Protein 1JF8 (pdb70)

InterPro domains:
  IPR014064 Arsenate reductase ArsC [MF_01624] (1-131)
  IPR014064 Arsenate reductase ArsC [NF010053] (1-129)
  IPR014064 Arsenate reductase ArsC [TIGR02691] (6-128)
  IPR023485 Phosphotyrosine protein phosphatase I [PF01451] (6-128)
  IPR023485 Phosphotyrosine protein phosphatase I [SM00226] (4-131)
  IPR036196 Phosphotyrosine protein phosphatase I superfamily [SSF52788] (3-128)

Foldseek 3Di:
DAAEEEEEEAAQEALQLLLQQLCCVQVVPRYDYYYEHCHHPWHHVLNQVLCVVVVTHSPPPTHHHDDPVSQQRHQEYEYADDVRVVSPDDGDPNHYYYYDYFDDCPPHDSVSSNVRSVVSNVVSNVVSVD

GO terms:
  GO:0005737 cytoplasm (C, EXP)
  GO:0030612 arsenate reductase (thioredoxin) activity (F, EXP)

B-factor: mean 18.12, std 12.01, range [6.28, 86.22]

Solvent-accessible surface area: 7139 Å² total; per-residue (Å²): 189,107,109,14,0,2,0,0,5,40,4,0,28,8,30,0,0,0,0,25,3,21,0,100,116,34,8,28,173,30,50,44,12,89,7,1,0,52,92,66,108,34,30,30,93,85,0,50,87,0,0,147,93,45,133,10,106,1,76,112,21,87,25,62,114,35,58,99,111,51,3,116,140,6,62,9,0,0,0,0,17,75,88,0,38,120,89,13,57,177,28,21,148,120,10,142,88,48,88,33,50,28,85,73,1,49,79,115,138,91,58,51,0,58,83,0,16,49,62,1,61,108,26,0,77,154,20,131,158,191

Radius of gyration: 13.52 Å; Cα contacts (8 Å, |Δi|>4): 253; chains: 1; bounding box: 30×34×39 Å

Organism: Staphylococcus aureus (NCBI:txid1280)

Nearest PDB structures (foldseek):
  2fxi-assembly1_A  TM=9.971E-01  e=3.906E-26  Staphylococcus aureus
  1ljl-assembly1_A  TM=1.001E+00  e=1.742E-25  Staphylococcus aureus
  2cd7-assembly1_A  TM=9.940E-01  e=5.345E-25  Staphylococcus aureus
  1rxi-assembly1_A  TM=9.946E-01  e=1.361E-24  Staphylococcus aureus
  1lju-assembly1_A  TM=9.350E-01  e=7.767E-25  Staphylococcus aureus

Structure (mmCIF, N/CA/C/O backbone):
data_1JF8
#
_entry.id   1JF8
#
_cell.length_a   33.9
_cell.length_b   34.2
_cell.length_c   99.4
_cell.angle_alpha   90
_cell.angle_beta   90
_cell.angle_gamma   90
#
_symmetry.space_group_name_H-M   'P 21 21 21'
#
loop_
_entity.id
_entity.type
_entity.pdbx_description
1 polymer 'arsenate reductase'
2 non-polymer 'BICARBONATE ION'
3 non-polymer 'POTASSIUM ION'
4 non-polymer 2-AMINO-2-HYDROXYMETHYL-PROPANE-1,3-DIOL
5 water water
#
loop_
_atom_site.group_PDB
_atom_site.id
_atom_site.type_symbol
_atom_site.label_atom_id
_atom_site.label_alt_id
_atom_site.label_comp_id
_atom_site.label_asym_id
_atom_site.label_entity_id
_atom_site.label_seq_id
_atom_site.pdbx_PDB_ins_code
_atom_site.Cartn_x
_atom_site.Cartn_y
_atom_site.Cartn_z
_atom_site.occupancy
_atom_site.B_iso_or_equiv
_atom_site.auth_seq_id
_atom_site.auth_comp_id
_atom_site.auth_asym_id
_atom_site.auth_atom_id
_atom_site.pdbx_PDB_model_num
ATOM 1 N N . ASP A 1 2 ? 10.874 27.825 16.923 1.00 48.01 2 ASP A N 1
ATOM 2 C CA . ASP A 1 2 ? 12.197 28.444 17.224 1.00 46.97 2 ASP A CA 1
ATOM 3 C C . ASP A 1 2 ? 12.274 28.807 18.709 1.00 47.18 2 ASP A C 1
ATOM 4 O O . ASP A 1 2 ? 13.124 28.281 19.434 1.00 43.48 2 ASP A O 1
ATOM 9 N N . LYS A 1 3 ? 11.433 29.756 19.130 1.00 24.74 3 LYS A N 1
ATOM 10 C CA . LYS A 1 3 ? 11.369 30.197 20.524 1.00 24.57 3 LYS A CA 1
ATOM 11 C C . LYS A 1 3 ? 10.486 29.245 21.317 1.00 18.58 3 LYS A C 1
ATOM 12 O O . LYS A 1 3 ? 9.384 28.897 20.874 1.00 23.23 3 LYS A O 1
ATOM 18 N N . LYS A 1 4 ? 10.978 28.819 22.477 1.00 19.23 4 LYS A N 1
ATOM 19 C CA . LYS A 1 4 ? 10.222 27.928 23.351 1.00 15.50 4 LYS A CA 1
ATOM 20 C C . LYS A 1 4 ? 9.353 28.747 24.311 1.00 12.29 4 LYS A C 1
ATOM 21 O O . LYS A 1 4 ? 9.504 29.969 24.387 1.00 15.82 4 LYS A O 1
ATOM 27 N N . THR A 1 5 ? 8.441 28.083 25.023 1.00 12.99 5 THR A N 1
ATOM 28 C CA . THR A 1 5 ? 7.535 28.772 25.942 1.00 10.82 5 THR A CA 1
ATOM 29 C C . THR A 1 5 ? 7.566 28.241 27.384 1.00 10.87 5 THR A C 1
ATOM 30 O O . THR A 1 5 ? 7.431 27.031 27.610 1.00 11.44 5 THR A O 1
ATOM 34 N N . ILE A 1 6 ? 7.783 29.157 28.3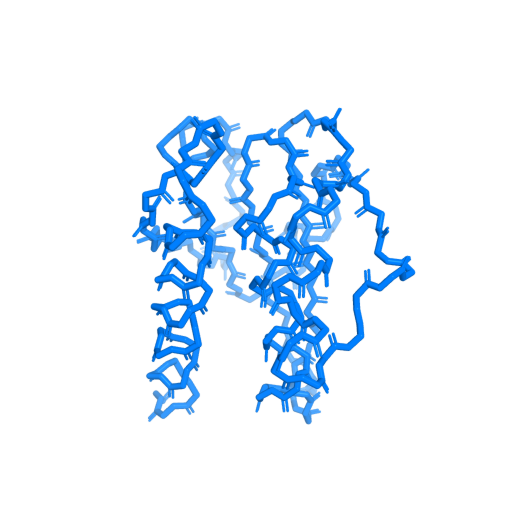35 1.00 11.64 6 ILE A N 1
ATOM 35 C CA . ILE A 1 6 ? 7.775 28.844 29.770 1.00 10.43 6 ILE A CA 1
ATOM 36 C C . ILE A 1 6 ? 6.602 29.624 30.388 1.00 8.42 6 ILE A C 1
ATOM 37 O O . ILE A 1 6 ? 6.378 30.801 30.068 1.00 10.15 6 ILE A O 1
ATOM 42 N N . TYR A 1 7 ? 5.853 28.949 31.257 1.00 9.20 7 TYR A N 1
ATOM 43 C CA . TYR A 1 7 ? 4.657 29.505 31.877 1.00 8.21 7 TYR A CA 1
ATOM 44 C C . TYR A 1 7 ? 4.717 29.349 33.400 1.00 8.04 7 TYR A C 1
ATOM 45 O O . TYR A 1 7 ? 4.659 28.223 33.917 1.00 8.61 7 TYR A O 1
ATOM 54 N N . PHE A 1 8 ? 4.826 30.480 34.107 1.00 8.00 8 PHE A N 1
ATOM 55 C CA . PHE A 1 8 ? 4.898 30.510 35.573 1.00 7.88 8 PHE A CA 1
ATOM 56 C C . PHE A 1 8 ? 3.524 30.680 36.205 1.00 7.96 8 PHE A C 1
ATOM 57 O O . PHE A 1 8 ? 2.822 31.653 35.925 1.00 8.77 8 PHE A O 1
ATOM 65 N N . ILE A 1 9 ? 3.151 29.739 37.071 1.00 8.69 9 ILE A N 1
ATOM 66 C CA . ILE A 1 9 ? 1.837 29.739 37.714 1.00 8.24 9 ILE A CA 1
ATOM 67 C C . ILE A 1 9 ? 1.864 29.823 39.241 1.00 9.46 9 ILE A C 1
ATOM 68 O O . ILE A 1 9 ? 2.658 29.141 39.885 1.00 9.61 9 ILE A O 1
ATOM 73 N N . SER A 1 10 ? 1.020 30.697 39.789 1.00 8.68 10 SER A N 1
ATOM 74 C CA . SER A 1 10 ? 0.829 30.807 41.237 1.00 8.71 10 SER A CA 1
ATOM 75 C C . SER A 1 10 ? -0.689 30.854 41.471 1.00 9.96 10 SER A C 1
ATOM 76 O O . SER A 1 10 ? -1.449 30.790 40.510 1.00 9.31 10 SER A O 1
ATOM 79 N N . THR A 1 11 ? -1.140 30.923 42.722 1.00 9.19 11 THR A N 1
ATOM 80 C CA . THR A 1 11 ? -2.586 30.934 43.016 1.00 9.92 11 THR A CA 1
ATOM 81 C C . THR A 1 11 ? -3.340 32.138 42.453 1.00 9.15 11 THR A C 1
ATOM 82 O O . THR A 1 11 ? -4.412 31.983 41.871 1.00 11.62 11 THR A O 1
ATOM 86 N N . GLY A 1 12 ? -2.733 33.315 42.574 1.00 9.78 12 GLY A N 1
ATOM 87 C CA . GLY A 1 12 ? -3.376 34.520 42.096 1.00 10.41 12 GLY A CA 1
ATOM 88 C C . GLY A 1 12 ? -2.600 35.412 41.161 1.00 8.22 12 GLY A C 1
ATOM 89 O O . GLY A 1 12 ? -3.062 36.521 40.890 1.00 8.39 12 GLY A O 1
ATOM 90 N N . ASN A 1 13 ? -1.467 34.932 40.640 1.00 9.09 13 ASN A N 1
ATOM 91 C CA . ASN A 1 13 ? -0.587 35.691 39.731 1.00 7.81 13 ASN A CA 1
ATOM 92 C C . ASN A 1 13 ? -0.273 37.057 40.361 1.00 7.54 13 ASN A C 1
ATOM 93 O O . ASN A 1 13 ? -0.373 38.094 39.699 1.00 7.70 13 ASN A O 1
ATOM 98 N N . SER A 1 14 ? 0.113 37.014 41.633 1.00 7.09 14 SER A N 1
ATOM 99 C CA . SER A 1 14 ? 0.374 38.210 42.435 1.00 7.89 14 SER A CA 1
ATOM 100 C C . SER A 1 14 ? 1.789 38.714 42.647 1.00 8.21 14 SER A C 1
ATOM 101 O O . SER A 1 14 ? 2.046 39.914 42.459 1.00 7.80 14 SER A O 1
ATOM 104 N N . ALA A 1 15 ? 2.699 37.825 43.036 1.00 8.97 15 ALA A N 1
ATOM 105 C CA . ALA A 1 15 ? 4.054 38.243 43.366 1.00 7.18 15 ALA A CA 1
ATOM 106 C C . ALA A 1 15 ? 5.155 37.335 42.841 1.00 6.90 15 ALA A C 1
ATOM 107 O O . ALA A 1 15 ? 5.899 37.734 41.960 1.00 7.84 15 ALA A O 1
ATOM 109 N N . ARG A 1 16 ? 5.260 36.111 43.379 1.00 6.79 16 ARG A N 1
ATOM 110 C CA . ARG A 1 16 ? 6.272 35.141 42.936 1.00 7.48 16 ARG A CA 1
ATOM 111 C C . ARG A 1 16 ? 6.242 34.896 41.431 1.00 6.59 16 ARG A C 1
ATOM 112 O O . ARG A 1 16 ? 7.285 34.928 40.792 1.00 7.02 16 ARG A O 1
ATOM 120 N N . SER A 1 17 ? 5.047 34.724 40.862 1.00 6.28 17 SER A N 1
ATOM 121 C CA . SER A 1 17 ? 4.938 34.486 39.423 1.00 7.60 17 SER A CA 1
ATOM 122 C C . SER A 1 17 ? 5.223 35.704 38.564 1.00 6.89 17 SER A C 1
ATOM 123 O O . SER A 1 17 ? 5.716 35.570 37.452 1.00 7.36 17 SER A O 1
ATOM 126 N N . GLN A 1 18 ? 4.966 36.893 39.122 1.00 7.21 18 GLN A N 1
ATOM 127 C CA . GLN A 1 18 ? 5.231 38.169 38.448 1.00 7.82 18 GLN A CA 1
ATOM 128 C C . GLN A 1 18 ? 6.735 38.440 38.428 1.00 7.47 18 GLN A C 1
ATOM 129 O O . GLN A 1 18 ? 7.274 38.857 37.401 1.00 8.08 18 GLN A O 1
ATOM 135 N N . MET A 1 19 ? 7.414 38.139 39.540 1.00 7.57 19 MET A N 1
ATOM 136 C CA . MET A 1 19 ? 8.863 38.299 39.648 1.00 7.71 19 MET A CA 1
ATOM 137 C C . MET A 1 19 ? 9.581 37.281 38.758 1.00 6.93 19 MET A C 1
ATOM 138 O O . MET A 1 19 ? 10.570 37.605 38.112 1.00 7.90 19 MET A O 1
ATOM 143 N N . ALA A 1 20 ? 9.015 36.072 38.66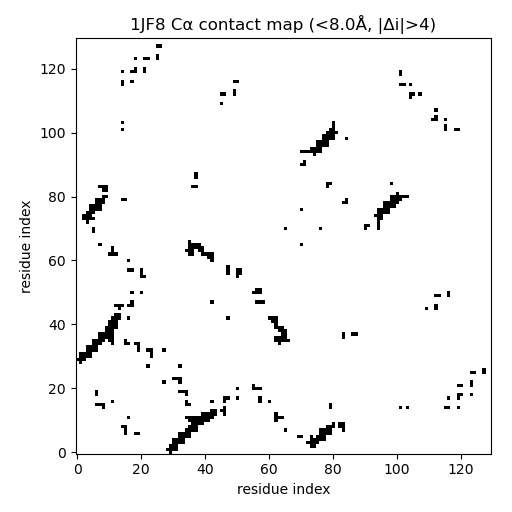8 1.00 7.50 20 ALA A N 1
ATOM 144 C CA . ALA A 1 20 ? 9.552 35.009 37.816 1.00 7.45 20 ALA A CA 1
ATOM 145 C C . ALA A 1 20 ? 9.462 35.395 36.346 1.00 7.83 20 ALA A C 1
ATOM 146 O O . ALA A 1 20 ? 10.411 35.191 35.606 1.00 9.28 20 ALA A O 1
ATOM 148 N N . GLU A 1 21 ? 8.349 36.017 35.952 1.00 8.55 21 GLU A N 1
ATOM 149 C CA . GLU A 1 21 ? 8.168 36.469 34.572 1.00 9.01 21 GLU A CA 1
ATOM 150 C C . GLU A 1 21 ? 9.168 37.598 34.248 1.00 9.26 21 GLU A C 1
ATOM 151 O O . GLU A 1 21 ? 9.777 37.601 33.180 1.00 9.92 21 GLU A O 1
ATOM 157 N N . GLY A 1 22 ? 9.366 38.508 35.207 1.00 8.72 22 GLY A N 1
ATOM 158 C CA . GLY A 1 22 ? 10.299 39.622 35.054 1.00 9.35 22 GLY A CA 1
ATOM 159 C C . GLY A 1 22 ? 11.730 39.150 34.881 1.00 9.55 22 GLY A C 1
ATOM 160 O O . GLY A 1 22 ? 12.421 39.582 33.949 1.00 10.95 22 GLY A O 1
ATOM 161 N N . TRP A 1 23 ? 12.166 38.245 35.759 1.00 9.38 23 TRP A N 1
ATOM 162 C CA . TRP A 1 23 ? 13.511 37.676 35.665 1.00 10.04 23 TRP A CA 1
ATOM 163 C C . TRP A 1 23 ? 13.662 36.820 34.408 1.00 9.77 23 TRP A C 1
ATOM 164 O O . TRP A 1 23 ? 14.693 36.883 33.742 1.00 10.81 23 TRP A O 1
ATOM 175 N N . GLY A 1 24 ? 12.617 36.047 34.093 1.00 9.21 24 GLY A N 1
ATOM 176 C CA . GLY A 1 24 ? 12.607 35.174 32.925 1.00 10.12 24 GLY A CA 1
ATOM 177 C C . GLY A 1 24 ? 12.784 35.890 31.601 1.00 10.73 24 GLY A C 1
ATOM 178 O O . GLY A 1 24 ? 13.545 35.426 30.752 1.00 12.22 24 GLY A O 1
ATOM 179 N N . LYS A 1 25 ? 12.120 37.037 31.445 1.00 11.46 25 LYS A N 1
ATOM 180 C CA . LYS A 1 25 ? 12.225 37.837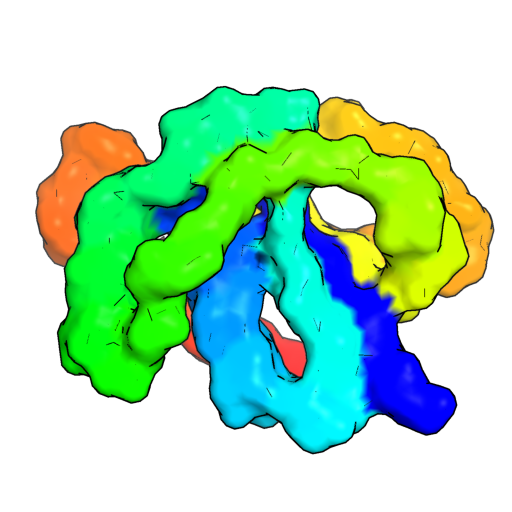 30.224 1.00 12.60 25 LYS A CA 1
ATOM 181 C C . LYS A 1 25 ? 13.630 38.399 30.013 1.00 16.38 25 LYS A C 1
ATOM 182 O O . LYS A 1 25 ? 14.109 38.455 28.884 1.00 21.35 25 LYS A O 1
ATOM 188 N N . GLU A 1 26 ? 14.311 38.746 31.104 1.00 14.24 26 GLU A N 1
ATOM 189 C CA . GLU A 1 26 ? 15.658 39.300 31.008 1.00 20.39 26 GLU A CA 1
ATOM 190 C C . GLU A 1 26 ? 16.768 38.247 30.870 1.00 21.17 26 GLU A C 1
ATOM 191 O O . GLU A 1 26 ? 17.700 38.428 30.080 1.00 20.92 26 GLU A O 1
ATOM 197 N N . ILE A 1 27 ? 16.641 37.141 31.604 1.00 12.64 27 ILE A N 1
ATOM 198 C CA . ILE A 1 27 ? 17.640 36.066 31.587 1.00 13.67 27 ILE A CA 1
ATOM 199 C C . ILE A 1 27 ? 17.475 35.110 30.394 1.00 15.83 27 ILE A C 1
ATOM 200 O O . ILE A 1 27 ? 18.456 34.785 29.721 1.00 16.57 27 ILE A O 1
ATOM 205 N N . LEU A 1 28 ? 16.233 34.700 30.128 1.00 16.92 28 LEU A N 1
ATOM 206 C CA . LEU A 1 28 ? 15.908 33.757 29.050 1.00 18.12 28 LEU A CA 1
ATOM 207 C C . LEU A 1 28 ? 15.345 34.397 27.774 1.00 26.09 28 LEU A C 1
ATOM 208 O O . LEU A 1 28 ? 14.950 33.676 26.853 1.00 23.58 28 LEU A O 1
ATOM 213 N N . GLY A 1 29 ? 15.352 35.731 27.716 1.00 26.82 29 GLY A N 1
ATOM 214 C CA . GLY A 1 29 ? 14.818 36.498 26.588 1.00 32.26 29 GLY A CA 1
ATOM 215 C C . GLY A 1 29 ? 14.925 36.038 25.144 1.00 26.24 29 GLY A C 1
ATOM 216 O O . GLY A 1 29 ? 13.906 35.948 24.452 1.00 37.09 29 GLY A O 1
ATOM 217 N N . GLU A 1 30 ? 16.148 35.716 24.716 1.00 30.27 30 GLU A N 1
ATOM 218 C CA . GLU A 1 30 ? 16.464 35.266 23.354 1.00 27.53 30 GLU A CA 1
ATOM 219 C C . GLU A 1 30 ? 15.588 34.171 22.747 1.00 37.52 30 GLU A C 1
ATOM 220 O O . GLU A 1 30 ? 14.831 34.422 21.805 1.00 41.39 30 GLU A O 1
ATOM 226 N N . GLY A 1 31 ? 15.708 32.965 23.296 1.00 27.98 31 GLY A N 1
ATOM 227 C CA . GLY A 1 31 ? 14.955 31.832 22.794 1.00 30.74 31 GLY A CA 1
ATOM 228 C C . GLY A 1 31 ? 13.737 31.418 23.592 1.00 16.53 31 GLY A C 1
ATOM 229 O O . GLY A 1 31 ? 13.297 30.275 23.452 1.00 15.27 31 GLY A O 1
ATOM 230 N N . TRP A 1 32 ? 13.204 32.306 24.436 1.00 16.43 32 TRP A N 1
ATOM 231 C CA . TRP A 1 32 ? 12.025 31.981 25.247 1.00 14.32 32 TRP A CA 1
ATOM 232 C C . TRP A 1 32 ? 10.950 33.055 25.320 1.00 14.56 32 TRP A C 1
ATOM 233 O O . TRP A 1 32 ? 11.247 34.255 25.391 1.00 17.46 32 TRP A O 1
ATOM 244 N N . ASN A 1 33 ? 9.701 32.596 25.215 1.00 17.73 33 ASN A N 1
ATOM 245 C CA . ASN A 1 33 ? 8.502 33.424 25.372 1.00 11.53 33 ASN A CA 1
ATOM 246 C C . ASN A 1 33 ? 8.178 33.136 26.844 1.00 11.37 33 ASN A C 1
ATOM 247 O O . ASN A 1 33 ? 8.123 31.964 27.247 1.00 12.78 33 ASN A O 1
ATOM 252 N N . VAL A 1 34 ? 8.042 34.185 27.654 1.00 10.91 34 VAL A N 1
ATOM 253 C CA . VAL A 1 34 ? 7.782 34.019 29.085 1.00 10.21 34 VAL A CA 1
ATOM 254 C C . VAL A 1 34 ? 6.431 34.612 29.497 1.00 9.78 34 VAL A C 1
ATOM 255 O O . VAL A 1 34 ? 6.164 35.795 29.242 1.00 12.42 34 VAL A O 1
ATOM 259 N N . TYR A 1 35 ? 5.571 33.776 30.086 1.00 9.47 35 TYR A N 1
ATOM 260 C CA . TYR A 1 35 ? 4.250 34.215 30.542 1.00 8.72 35 TYR A CA 1
ATOM 261 C C . TYR A 1 35 ? 4.018 33.795 31.979 1.00 8.16 35 TYR A C 1
ATOM 262 O O . TYR A 1 35 ? 4.732 32.940 32.509 1.00 9.08 35 TYR A O 1
ATOM 271 N N . SER A 1 36 ? 3.045 34.434 32.619 1.00 9.00 36 SER A N 1
ATOM 272 C CA . SER A 1 36 ? 2.656 34.083 33.976 1.00 7.75 36 SER A CA 1
ATOM 273 C C . SER A 1 36 ? 1.142 34.164 34.117 1.00 8.25 36 SER A C 1
ATOM 274 O O . SER A 1 36 ? 0.483 34.905 33.386 1.00 9.40 36 SER A O 1
ATOM 277 N N . ALA A 1 37 ? 0.587 33.349 35.009 1.00 7.54 37 ALA A N 1
ATOM 278 C CA . ALA A 1 37 ? -0.850 33.318 35.244 1.00 9.02 37 ALA A CA 1
ATOM 279 C C . ALA A 1 37 ? -1.186 32.723 36.592 1.00 8.12 37 ALA A C 1
ATOM 280 O O . ALA A 1 37 ? -0.310 32.288 37.326 1.00 8.75 37 ALA A O 1
ATOM 282 N N . GLY A 1 38 ? -2.464 32.784 36.935 1.00 8.68 38 GLY A N 1
ATOM 283 C CA . GLY A 1 38 ? -2.924 32.243 38.195 1.00 10.18 38 GLY A CA 1
ATOM 284 C C . GLY A 1 38 ? -4.235 31.506 38.074 1.00 9.33 38 GLY A C 1
ATOM 285 O O . GLY A 1 38 ? -4.953 31.662 37.098 1.00 11.77 38 GLY A O 1
ATOM 286 N N . ILE A 1 39 ? -4.518 30.662 39.064 1.00 9.99 39 ILE A N 1
ATOM 287 C CA . ILE A 1 39 ? -5.768 29.888 39.146 1.00 11.58 39 ILE A CA 1
ATOM 288 C C . ILE A 1 39 ? -6.904 30.916 39.294 1.00 10.95 39 ILE A C 1
ATOM 289 O O . ILE A 1 39 ? -7.989 30.751 38.739 1.00 11.56 39 ILE A O 1
ATOM 294 N N . GLU A 1 40 ? -6.585 31.984 40.028 1.00 10.16 40 GLU A N 1
ATOM 295 C CA . GLU A 1 40 ? -7.448 33.137 40.297 1.00 10.84 40 GLU A CA 1
ATOM 296 C C . GLU A 1 40 ? -6.596 34.366 39.954 1.00 8.93 40 GLU A C 1
ATOM 297 O O . GLU A 1 40 ? -5.413 34.227 39.648 1.00 10.24 40 GLU A O 1
ATOM 303 N N . THR A 1 41 ? -7.215 35.546 39.919 1.00 8.93 41 THR A N 1
ATOM 304 C CA . THR A 1 41 ? -6.479 36.797 39.685 1.00 8.32 41 THR A CA 1
ATOM 305 C C . THR A 1 41 ? -6.593 37.665 40.934 1.00 7.87 41 THR A C 1
ATOM 306 O O . THR A 1 41 ? -7.686 38.088 41.308 1.00 10.35 41 THR A O 1
ATOM 310 N N . HIS A 1 42 ? -5.464 37.865 41.608 1.00 8.10 42 HIS A N 1
ATOM 311 C CA . HIS A 1 42 ? -5.417 38.651 42.845 1.00 8.95 42 HIS A CA 1
ATOM 312 C C . HIS A 1 42 ? -4.786 40.034 42.687 1.00 8.32 42 HIS A C 1
ATOM 313 O O . HIS A 1 42 ? -4.596 40.749 43.678 1.00 10.11 42 HIS A O 1
ATOM 320 N N . GLY A 1 43 ? -4.478 40.412 41.451 1.00 9.34 43 GLY A N 1
ATOM 321 C CA . GLY A 1 43 ? -3.832 41.692 41.200 1.00 8.12 43 GLY A CA 1
ATOM 322 C C . GLY A 1 43 ? -2.334 41.550 41.373 1.00 8.31 43 GLY A C 1
ATOM 323 O O . GLY A 1 43 ? -1.864 40.558 41.935 1.00 10.15 43 GLY A O 1
ATOM 324 N N . VAL A 1 44 ? -1.576 42.506 40.849 1.00 9.71 44 VAL A N 1
ATOM 325 C CA . VAL A 1 44 ? -0.128 42.487 40.980 1.00 8.95 44 VAL A CA 1
ATOM 326 C C . VAL A 1 44 ? 0.185 43.201 42.295 1.00 8.87 44 VAL A C 1
ATOM 327 O O . VAL A 1 44 ? -0.194 44.368 42.475 1.00 11.15 44 VAL A O 1
ATOM 331 N N . ASN A 1 45 ? 0.820 42.483 43.226 1.00 9.03 45 ASN A N 1
ATOM 332 C CA . ASN A 1 45 ? 1.200 43.046 44.533 1.00 10.09 45 ASN A CA 1
ATOM 333 C C . ASN A 1 45 ? 2.172 44.206 44.265 1.00 9.73 45 ASN A C 1
ATOM 334 O O . ASN A 1 45 ? 3.169 44.003 43.581 1.00 9.30 45 ASN A O 1
ATOM 339 N N . PRO A 1 46 ? 1.877 45.435 44.769 1.00 11.93 46 PRO A N 1
ATOM 340 C CA . PRO A 1 46 ? 2.748 46.606 44.568 1.00 13.59 46 PRO A CA 1
ATOM 341 C C . PRO A 1 46 ? 4.181 46.404 45.043 1.00 9.99 46 PRO A C 1
ATOM 342 O O . PRO A 1 46 ? 5.118 46.909 44.435 1.00 11.18 46 PRO A O 1
ATOM 346 N N . LYS A 1 47 ? 4.344 45.582 46.078 1.00 10.81 47 LYS A N 1
ATOM 347 C CA . LYS A 1 47 ? 5.667 45.274 46.608 1.00 11.68 47 LYS A CA 1
ATOM 348 C C . LYS A 1 47 ? 6.496 44.407 45.655 1.00 10.86 47 LYS A C 1
ATOM 349 O O . LYS A 1 47 ? 7.716 44.457 45.686 1.00 10.14 47 LYS A O 1
ATOM 355 N N . ALA A 1 48 ? 5.822 43.637 44.796 1.00 9.98 48 ALA A N 1
ATOM 356 C CA . ALA A 1 48 ? 6.495 42.807 43.792 1.00 9.25 48 ALA A CA 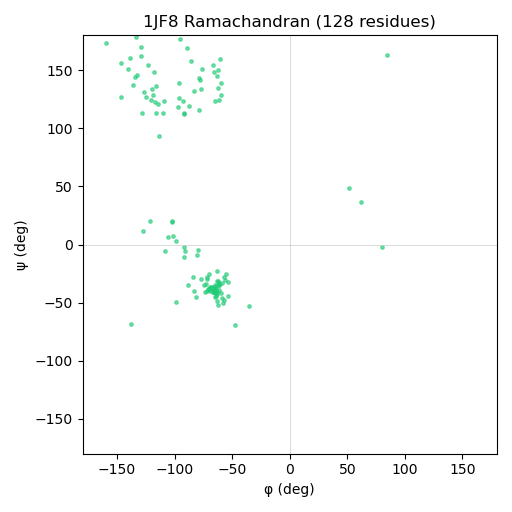1
ATOM 357 C C . ALA A 1 48 ? 7.065 43.724 42.707 1.00 10.12 48 ALA A C 1
ATOM 358 O O . ALA A 1 48 ? 8.185 43.518 42.245 1.00 9.21 48 ALA A O 1
ATOM 360 N N . ILE A 1 49 ? 6.300 44.759 42.342 1.00 10.01 49 ILE A N 1
ATOM 361 C CA . ILE A 1 49 ? 6.729 45.759 41.350 1.00 9.44 49 ILE A CA 1
ATOM 362 C C . ILE A 1 49 ? 7.947 46.526 41.878 1.00 9.08 49 ILE A C 1
ATOM 363 O O . ILE A 1 49 ? 8.939 46.694 41.161 1.00 9.93 49 ILE A O 1
ATOM 368 N N . GLU A 1 50 ? 7.875 46.913 43.152 1.00 10.03 50 GLU A N 1
ATOM 369 C CA . GLU A 1 50 ? 8.947 47.640 43.831 1.00 10.87 50 GLU A CA 1
ATOM 370 C C . GLU A 1 50 ? 10.210 46.785 43.976 1.00 9.73 50 GLU A C 1
ATOM 371 O O . GLU A 1 50 ? 11.320 47.275 43.786 1.00 9.97 50 GLU A O 1
ATOM 377 N N . ALA A 1 51 ? 10.026 45.491 44.255 1.00 9.01 51 ALA A N 1
ATOM 378 C CA . ALA A 1 51 ? 11.141 44.540 44.405 1.00 8.72 51 ALA A CA 1
ATOM 379 C C . ALA A 1 51 ? 11.926 44.401 43.118 1.00 8.05 51 ALA A C 1
ATOM 380 O O . ALA A 1 51 ? 13.150 44.410 43.139 1.00 8.94 51 ALA A O 1
ATOM 382 N N . MET A 1 52 ? 11.213 44.360 41.996 1.00 7.72 52 MET A N 1
ATOM 383 C CA . MET A 1 52 ? 11.849 44.246 40.695 1.00 8.61 52 MET A CA 1
ATOM 384 C C . MET A 1 52 ? 12.499 45.559 40.249 1.00 8.03 52 MET A C 1
ATOM 385 O O . MET A 1 52 ? 13.573 45.542 39.661 1.00 8.81 52 MET A O 1
ATOM 390 N N . LYS A 1 53 ? 11.881 46.693 40.598 1.00 9.17 53 LYS A N 1
ATOM 391 C CA . LYS A 1 53 ? 12.413 48.022 40.262 1.00 10.21 53 LYS A CA 1
ATOM 392 C C . LYS A 1 53 ? 13.784 48.213 40.923 1.00 11.54 53 LYS A C 1
ATOM 393 O O . LYS A 1 53 ? 14.700 48.789 40.332 1.00 11.97 53 LYS A O 1
ATOM 399 N N . GLU A 1 54 ? 13.922 47.638 42.117 1.00 10.05 54 GLU A N 1
ATOM 400 C CA . GLU A 1 54 ? 15.144 47.682 42.913 1.00 10.84 54 GLU A CA 1
ATOM 401 C C . GLU A 1 54 ? 16.344 47.003 42.211 1.00 10.69 54 GLU A C 1
ATOM 402 O O . GLU A 1 54 ? 17.496 47.398 42.414 1.00 10.64 54 GLU A O 1
ATOM 408 N N . VAL A 1 55 ? 16.064 45.978 41.402 1.00 9.25 55 VAL A N 1
ATOM 409 C CA . VAL A 1 55 ? 17.109 45.273 40.649 1.00 10.46 55 VAL A CA 1
ATOM 410 C C . VAL A 1 55 ? 17.123 45.714 39.183 1.00 10.31 55 VAL A C 1
ATOM 411 O O . VAL A 1 55 ? 17.667 45.027 38.312 1.00 12.41 55 VAL A O 1
ATOM 415 N N . ASP A 1 56 ? 16.532 46.887 38.933 1.00 10.05 56 ASP A N 1
ATOM 416 C CA . ASP A 1 56 ? 16.442 47.517 37.608 1.00 13.02 56 ASP A CA 1
ATOM 417 C C . ASP A 1 56 ? 15.666 46.748 36.534 1.00 11.30 56 ASP A C 1
ATOM 418 O O . ASP A 1 56 ? 16.043 46.741 35.358 1.00 13.16 56 ASP A O 1
ATOM 423 N N . ILE A 1 57 ? 14.593 46.080 36.960 1.00 11.39 57 ILE A N 1
ATOM 424 C CA . ILE A 1 57 ? 13.712 45.338 36.058 1.00 13.15 57 ILE A CA 1
ATOM 425 C C . ILE A 1 57 ? 12.323 45.937 36.195 1.00 9.38 57 ILE A C 1
ATOM 426 O O . ILE A 1 57 ? 11.772 46.026 37.285 1.00 11.25 57 ILE A O 1
ATOM 431 N N . ASP A 1 58 ? 11.784 46.360 35.062 1.00 11.74 58 ASP A N 1
ATOM 432 C CA . ASP A 1 58 ? 10.474 46.988 34.988 1.00 12.12 58 ASP A CA 1
ATOM 433 C C . ASP A 1 58 ? 9.334 45.999 34.716 1.00 12.22 58 ASP A C 1
ATOM 434 O O . ASP A 1 58 ? 9.253 45.405 33.633 1.00 12.57 58 ASP A O 1
ATOM 439 N N . ILE A 1 59 ? 8.461 45.830 35.715 1.00 11.36 59 ILE A N 1
ATOM 440 C CA . ILE A 1 59 ? 7.287 44.967 35.588 1.00 10.75 59 ILE A CA 1
ATOM 441 C C . ILE A 1 59 ? 5.988 45.762 35.830 1.00 11.03 59 ILE A C 1
ATOM 442 O O . ILE A 1 59 ? 4.926 45.182 36.049 1.00 11.00 59 ILE A O 1
ATOM 447 N N . SER A 1 60 ? 6.071 47.092 35.695 1.00 12.07 60 SER A N 1
ATOM 448 C CA . SER A 1 60 ? 4.924 47.991 35.920 1.00 13.76 60 SER A CA 1
ATOM 449 C C . SER A 1 60 ? 3.721 47.814 34.984 1.00 13.52 60 SER A C 1
ATOM 450 O O . SER A 1 60 ? 2.595 48.154 35.351 1.00 16.45 60 SER A O 1
ATOM 453 N N . ASN A 1 61 ? 3.964 47.245 33.800 1.00 12.63 61 ASN A N 1
ATOM 454 C CA . ASN A 1 61 ? 2.912 46.997 32.804 1.00 13.36 61 ASN A CA 1
ATOM 455 C C . ASN A 1 61 ? 2.279 45.604 32.923 1.00 15.00 61 ASN A C 1
ATOM 456 O O . ASN A 1 61 ? 1.423 45.235 32.107 1.00 15.26 61 ASN A O 1
ATOM 461 N N . HIS A 1 62 ? 2.782 44.804 33.866 1.00 12.45 62 HIS A N 1
ATOM 462 C CA . HIS A 1 62 ? 2.281 43.446 34.068 1.00 9.87 62 HIS A CA 1
ATOM 463 C C . HIS A 1 62 ? 0.849 43.434 34.562 1.00 11.47 62 HIS A C 1
ATOM 464 O O . HIS A 1 62 ? 0.395 44.374 35.216 1.00 12.05 62 HIS A O 1
ATOM 471 N N . THR A 1 63 ? 0.128 42.393 34.170 1.00 10.62 63 THR A N 1
ATOM 472 C CA . THR A 1 63 ? -1.253 42.200 34.574 1.00 9.66 63 THR A CA 1
ATOM 473 C C . THR A 1 63 ? -1.373 40.840 35.263 1.00 8.75 63 THR A C 1
ATOM 474 O O . THR A 1 63 ? -0.521 39.961 35.086 1.00 9.31 63 THR A O 1
ATOM 478 N N . SER A 1 64 ? -2.375 40.726 36.130 1.00 9.20 64 SER A N 1
ATOM 479 C CA . SER A 1 64 ? -2.684 39.490 36.846 1.00 8.42 64 SER A CA 1
ATOM 480 C C . SER A 1 64 ? -3.708 38.800 35.952 1.00 8.11 64 SER A C 1
ATOM 481 O O . SER A 1 64 ? -4.823 39.286 35.792 1.00 9.55 64 SER A O 1
ATOM 484 N N . ASP A 1 65 ? -3.301 37.676 35.359 1.00 8.62 65 ASP A N 1
ATOM 485 C CA . ASP A 1 65 ? -4.118 36.934 34.392 1.00 9.16 65 ASP A CA 1
ATOM 486 C C . ASP A 1 65 ? -4.504 35.521 34.796 1.00 8.84 65 ASP A C 1
ATOM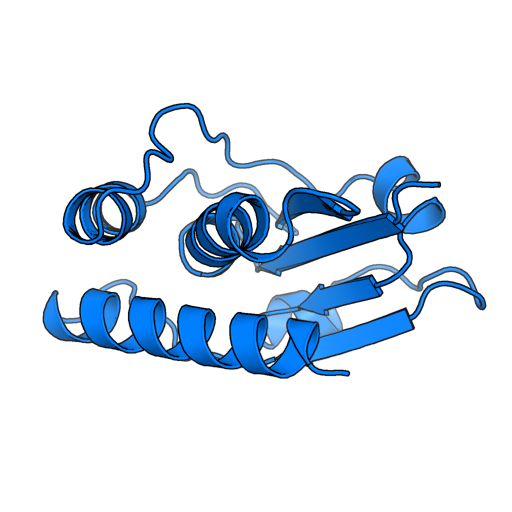 487 O O . ASP A 1 65 ? -3.762 34.841 35.497 1.00 9.44 65 ASP A O 1
ATOM 492 N N . LEU A 1 66 ? -5.673 35.092 34.336 1.00 10.28 66 LEU A N 1
ATOM 493 C CA . LEU A 1 66 ? -6.160 33.741 34.578 1.00 10.53 66 LEU A CA 1
ATOM 494 C C . LEU A 1 66 ? -5.411 32.772 33.669 1.00 10.01 66 LEU A C 1
ATOM 495 O O . LEU A 1 66 ? -4.982 33.151 32.574 1.00 9.87 66 LEU A O 1
ATOM 500 N N . ILE A 1 67 ? -5.267 31.524 34.129 1.00 11.85 67 ILE A N 1
ATOM 501 C CA . ILE A 1 67 ? -4.632 30.457 33.342 1.00 12.26 67 ILE A CA 1
ATOM 502 C C . ILE A 1 67 ? -5.439 30.283 32.069 1.00 12.09 67 ILE A C 1
ATOM 503 O O . ILE A 1 67 ? -6.664 30.370 32.077 1.00 12.83 67 ILE A O 1
ATOM 508 N N . ASP A 1 68 ? -4.711 30.096 30.981 1.00 10.88 68 ASP A N 1
ATOM 509 C CA . ASP A 1 68 ? -5.292 29.948 29.670 1.00 11.98 68 ASP A CA 1
ATOM 510 C C . ASP A 1 68 ? -4.937 28.581 29.090 1.00 10.72 68 ASP A C 1
ATOM 511 O O . ASP A 1 68 ? -3.772 28.207 29.034 1.00 10.23 68 ASP A O 1
ATOM 516 N N . ASN A 1 69 ? -5.962 27.867 28.625 1.00 11.78 69 ASN A N 1
ATOM 517 C CA . ASN A 1 69 ? -5.805 26.530 28.039 1.00 12.23 69 ASN A CA 1
ATOM 518 C C 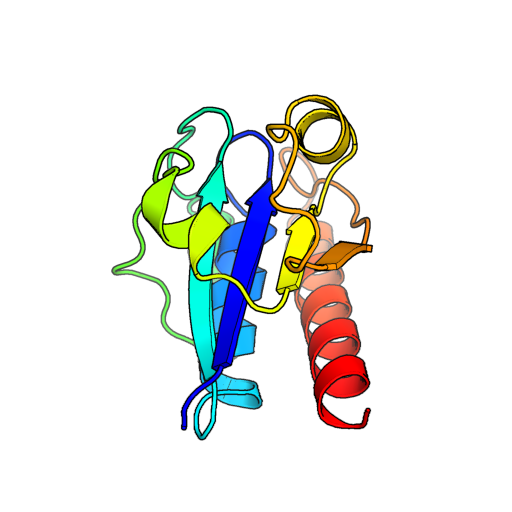. ASN A 1 69 ? -4.938 26.494 26.788 1.00 11.50 69 ASN A C 1
ATOM 519 O O . ASN A 1 69 ? -4.207 25.534 26.563 1.00 13.72 69 ASN A O 1
ATOM 524 N N . ASP A 1 70 ? -4.985 27.562 26.000 1.00 12.86 70 ASP A N 1
ATOM 525 C CA . ASP A 1 70 ? -4.177 27.653 24.796 1.00 17.72 70 ASP A CA 1
ATOM 526 C C . ASP A 1 70 ? -2.687 27.836 25.097 1.00 11.89 70 ASP A C 1
ATOM 527 O O . ASP A 1 70 ? -1.853 27.272 24.390 1.00 13.27 70 ASP A O 1
ATOM 532 N N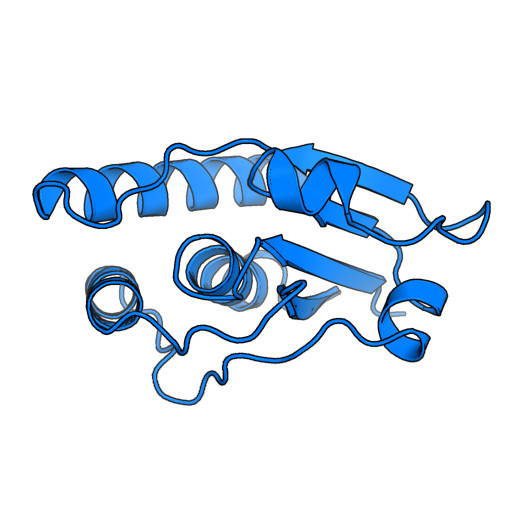 . ILE A 1 71 ? -2.344 28.614 26.128 1.00 10.82 71 ILE A N 1
ATOM 533 C CA . ILE A 1 71 ? -0.934 28.786 26.503 1.00 9.22 71 ILE A CA 1
ATOM 534 C C . ILE A 1 71 ? -0.422 27.463 27.106 1.00 8.72 71 ILE A C 1
ATOM 535 O O . ILE A 1 71 ? 0.698 27.053 26.815 1.00 9.90 71 ILE A O 1
ATOM 540 N N . LEU A 1 72 ? -1.268 26.783 27.893 1.00 9.64 72 LEU A N 1
ATOM 541 C CA . LEU A 1 72 ? -0.905 25.483 28.488 1.00 10.91 72 LEU A CA 1
ATOM 542 C C . LEU A 1 72 ? -0.561 24.450 27.420 1.00 10.96 72 LEU A C 1
ATOM 543 O O . LEU A 1 72 ? 0.484 23.806 27.500 1.00 12.26 72 LEU A O 1
ATOM 548 N N . LYS A 1 73 ? -1.400 24.381 26.381 1.00 11.02 73 LYS A N 1
ATOM 549 C CA . LYS A 1 73 ? -1.231 23.445 25.264 1.00 12.77 73 LYS A CA 1
ATOM 550 C C . LYS A 1 73 ? 0.044 23.678 24.449 1.00 13.49 73 LYS A C 1
ATOM 551 O O . LYS A 1 73 ? 0.643 22.722 23.937 1.00 12.97 73 LYS A O 1
ATOM 557 N N . GLN A 1 74 ? 0.469 24.941 24.380 1.00 11.53 74 GLN A N 1
ATOM 558 C CA . GLN A 1 74 ? 1.666 25.340 23.639 1.00 12.42 74 GLN A CA 1
ATOM 559 C C . GLN A 1 74 ? 2.932 25.521 24.472 1.00 12.83 74 GLN A C 1
ATOM 560 O O . GLN A 1 74 ? 3.989 25.869 23.932 1.00 14.46 74 GLN A O 1
ATOM 566 N N . SER A 1 75 ? 2.838 25.247 25.772 1.00 11.82 75 SER A N 1
ATOM 567 C CA . SER A 1 75 ? 3.980 25.385 26.669 1.00 13.13 75 SER A CA 1
ATOM 568 C C . SER A 1 75 ? 4.967 24.234 26.571 1.00 16.23 75 SER A C 1
ATOM 569 O O . SER A 1 75 ? 4.576 23.086 26.341 1.00 15.30 75 SER A O 1
ATOM 572 N N . ASP A 1 76 ? 6.252 24.571 26.653 1.00 13.65 76 ASP A N 1
ATOM 573 C CA . ASP A 1 76 ? 7.307 23.569 26.656 1.00 13.68 76 ASP A CA 1
ATOM 574 C C . ASP A 1 76 ? 7.515 23.169 28.124 1.00 17.18 76 ASP A C 1
ATOM 575 O O . ASP A 1 76 ? 7.747 21.993 28.437 1.00 16.91 76 ASP A O 1
ATOM 580 N N . LEU A 1 77 ? 7.349 24.151 29.015 1.00 13.44 77 LEU A N 1
ATOM 581 C CA . LEU A 1 77 ? 7.503 23.944 30.454 1.00 13.43 77 LEU A CA 1
ATOM 582 C C . LEU A 1 77 ? 6.547 24.826 31.258 1.00 11.47 77 LEU A C 1
ATOM 583 O O . LEU A 1 77 ? 6.478 26.044 31.032 1.00 12.33 77 LEU A O 1
ATOM 588 N N . VAL A 1 78 ? 5.780 24.190 32.150 1.00 11.35 78 VAL A N 1
ATOM 589 C CA . VAL A 1 78 ? 4.860 24.888 33.047 1.00 11.70 78 VAL A CA 1
ATOM 590 C C . VAL A 1 78 ? 5.495 24.750 34.436 1.00 10.93 78 VAL A C 1
ATOM 591 O O . VAL A 1 78 ? 5.781 23.631 34.889 1.00 12.86 78 VAL A O 1
ATOM 595 N N . VAL A 1 79 ? 5.749 25.885 35.087 1.00 10.38 79 VAL A N 1
ATOM 596 C CA . VAL A 1 79 ? 6.351 25.895 36.416 1.00 11.33 79 VAL A CA 1
ATOM 597 C C . VAL A 1 79 ? 5.380 26.447 37.452 1.00 9.46 79 VAL A C 1
ATOM 598 O O . VAL A 1 79 ? 4.922 27.586 37.334 1.00 10.34 79 VAL A O 1
ATOM 602 N N . THR A 1 80 ? 5.065 25.635 38.459 1.00 9.48 80 THR A N 1
ATOM 603 C CA . THR A 1 80 ? 4.188 26.063 39.540 1.00 9.93 80 THR A CA 1
ATOM 604 C C . THR A 1 80 ? 5.076 26.532 40.693 1.00 10.13 80 THR A C 1
ATOM 605 O O . THR A 1 80 ? 6.104 25.917 40.982 1.00 10.90 80 THR A O 1
ATOM 609 N N . LEU A 1 81 ? 4.682 27.632 41.336 1.00 10.54 81 LEU A N 1
ATOM 610 C CA . LEU A 1 81 ? 5.480 28.248 42.403 1.00 10.14 81 LEU A CA 1
ATOM 611 C C . LEU A 1 81 ? 4.996 28.134 43.849 1.00 10.95 81 LEU A C 1
ATOM 612 O O . LEU A 1 81 ? 5.683 28.583 44.774 1.00 12.52 81 LEU A O 1
ATOM 617 N N . CYS A 1 82 ? 3.800 27.574 44.027 1.00 12.04 82 CYS A N 1
ATOM 618 C CA . CYS A 1 82 ? 3.187 27.361 45.346 1.00 13.43 82 CYS A CA 1
ATOM 619 C C . CYS A 1 82 ? 2.362 26.067 45.275 1.00 16.36 82 CYS A C 1
ATOM 620 O O . CYS A 1 82 ? 1.951 25.663 44.183 1.00 13.29 82 CYS A O 1
ATOM 623 N N . SER A 1 83 ? 2.118 25.425 46.424 1.00 15.85 83 SER A N 1
ATOM 624 C CA . SER A 1 83 ? 1.390 24.143 46.472 1.00 16.78 83 SER A CA 1
ATOM 625 C C . SER A 1 83 ? -0.057 24.101 45.969 1.00 13.76 83 SER A C 1
ATOM 626 O O . SER A 1 83 ? -0.430 23.141 45.293 1.00 15.68 83 SER A O 1
ATOM 629 N N . ASP A 1 84 ? -0.852 25.139 46.250 1.00 14.79 84 ASP A N 1
ATOM 630 C CA . ASP A 1 84 ? -2.254 25.180 45.791 1.00 17.12 84 ASP A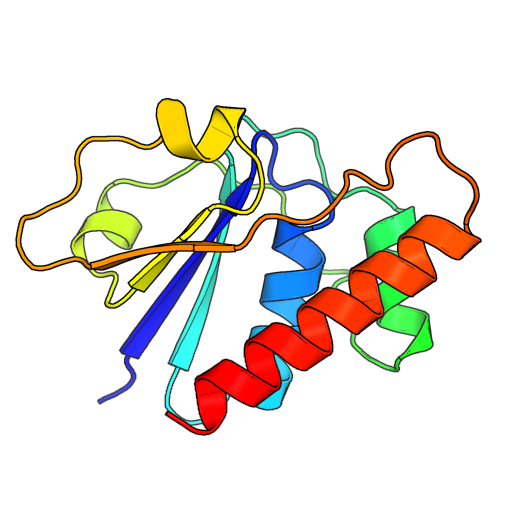 CA 1
ATOM 631 C C . ASP A 1 84 ? -2.340 25.238 44.264 1.00 17.98 84 ASP A C 1
ATOM 632 O O . ASP A 1 84 ? -3.176 24.566 43.667 1.00 16.99 84 ASP A O 1
ATOM 637 N N . ALA A 1 85 ? -1.434 26.003 43.650 1.00 15.38 85 ALA A N 1
ATOM 638 C CA . ALA A 1 85 ? -1.347 26.145 42.194 1.00 15.04 85 ALA A CA 1
ATOM 639 C C . ALA A 1 85 ? -0.929 24.831 41.537 1.00 15.60 85 ALA A C 1
ATOM 640 O O . ALA A 1 85 ? -1.423 24.489 40.466 1.00 14.93 85 ALA A O 1
ATOM 642 N N . ASP A 1 86 ? -0.039 24.096 42.211 1.00 14.96 86 ASP A N 1
ATOM 643 C CA . ASP A 1 86 ? 0.465 22.798 41.747 1.00 16.13 86 ASP A CA 1
ATOM 644 C C . ASP A 1 86 ? -0.644 21.751 41.681 1.00 19.16 86 ASP A C 1
ATOM 645 O O . ASP A 1 86 ? -0.745 21.005 40.708 1.00 19.77 86 ASP A O 1
ATOM 650 N N . ASN A 1 87 ? -1.518 21.778 42.684 1.00 16.67 87 ASN A N 1
ATOM 651 C CA . ASN A 1 87 ? -2.636 20.846 42.782 1.00 18.13 87 ASN A CA 1
ATOM 652 C C . ASN A 1 87 ? -3.871 21.256 41.978 1.00 19.22 87 ASN A C 1
ATOM 653 O O . ASN A 1 87 ? -4.637 20.390 41.539 1.00 21.91 87 ASN A O 1
ATOM 658 N N . ASN A 1 88 ? -4.044 22.563 41.771 1.00 17.45 88 ASN A N 1
ATOM 659 C CA . ASN A 1 88 ? -5.188 23.084 41.019 1.00 15.37 88 ASN A CA 1
ATOM 660 C C . ASN A 1 88 ? -4.940 23.267 39.526 1.00 14.88 88 ASN A C 1
ATOM 661 O O . ASN A 1 88 ? -5.884 23.503 38.773 1.00 17.09 88 ASN A O 1
ATOM 666 N N . CYS A 1 89 ? -3.679 23.154 39.096 1.00 17.41 89 CYS A N 1
ATOM 667 C CA . CYS A 1 89 ? -3.308 23.286 37.679 1.00 14.73 89 CYS A CA 1
ATOM 668 C C . CYS A 1 89 ? -4.012 22.170 36.898 1.00 14.76 89 CYS A C 1
ATOM 669 O O . CYS A 1 89 ? -4.046 21.026 37.367 1.00 15.18 89 CYS A O 1
ATOM 672 N N . PRO A 1 90 ? -4.618 22.497 35.734 1.00 15.83 90 PRO A N 1
ATOM 673 C CA . PRO A 1 90 ? -5.313 21.470 34.936 1.00 16.26 90 PRO A CA 1
ATOM 674 C C . PRO A 1 90 ? -4.385 20.345 34.484 1.00 16.31 90 PRO A C 1
ATOM 675 O O . PRO A 1 90 ? -3.158 20.503 34.488 1.00 15.43 90 PRO A O 1
ATOM 679 N N . ILE A 1 91 ? -4.977 19.194 34.146 1.00 17.38 91 ILE A N 1
ATOM 680 C CA . ILE A 1 91 ? -4.218 18.050 33.636 1.00 15.16 91 ILE A CA 1
ATOM 681 C C . ILE A 1 91 ? -3.647 18.537 32.300 1.00 15.76 91 ILE A C 1
ATOM 682 O O . ILE A 1 91 ? -4.370 19.036 31.435 1.00 17.19 91 ILE A O 1
ATOM 687 N N . LEU A 1 92 ? -2.331 18.457 32.205 1.00 13.46 92 LEU A N 1
ATOM 688 C CA . LEU A 1 92 ? -1.585 18.926 31.051 1.00 11.47 92 LEU A CA 1
ATOM 689 C C . LEU A 1 92 ? -1.459 17.926 29.917 1.00 12.76 92 LEU A C 1
ATOM 690 O O . LEU A 1 92 ? -1.663 16.720 30.119 1.00 11.74 92 LEU A O 1
ATOM 695 N N . PRO A 1 93 ? -1.201 18.419 28.668 1.00 11.26 93 PRO A N 1
ATOM 696 C CA . PRO A 1 93 ? -1.028 17.505 27.539 1.00 12.09 93 PRO A CA 1
ATOM 697 C C . PRO A 1 93 ? 0.198 16.641 27.833 1.00 11.97 93 PRO A C 1
ATOM 698 O O . PRO A 1 93 ? 1.124 17.100 28.514 1.00 11.43 93 PRO A O 1
ATOM 702 N N . PRO A 1 94 ? 0.246 15.380 27.330 1.00 11.39 94 PRO A N 1
ATOM 703 C CA . PRO A 1 94 ? 1.379 14.493 27.586 1.00 11.75 94 PRO A CA 1
ATOM 704 C C . PRO A 1 94 ? 2.769 15.004 27.205 1.00 11.15 94 PRO A C 1
ATOM 705 O O . PRO A 1 94 ? 3.742 14.643 27.848 1.00 14.74 94 PRO A O 1
ATOM 709 N N . ASN A 1 95 ? 2.831 15.924 26.241 1.00 11.73 95 ASN A N 1
ATOM 710 C CA . ASN A 1 95 ? 4.101 16.501 25.782 1.00 13.06 95 ASN A CA 1
ATOM 711 C C . ASN A 1 95 ? 4.561 17.772 26.509 1.00 14.03 95 ASN A C 1
ATOM 712 O O . ASN A 1 95 ? 5.651 18.282 26.238 1.00 19.04 95 ASN A O 1
ATOM 717 N N . VAL A 1 96 ? 3.717 18.284 27.406 1.00 12.59 96 VAL A N 1
ATOM 718 C CA . VAL A 1 96 ? 4.014 19.506 28.155 1.00 14.76 96 VAL A CA 1
ATOM 719 C C . VAL A 1 96 ? 4.566 19.118 29.520 1.00 16.03 96 VAL A C 1
ATOM 720 O O . VAL A 1 96 ? 3.893 18.448 30.313 1.00 19.77 96 VAL A O 1
ATOM 724 N N . LYS A 1 97 ? 5.806 19.529 29.771 1.00 15.95 97 LYS A N 1
ATOM 725 C CA . LYS A 1 97 ? 6.479 19.238 31.030 1.00 16.77 97 LYS A CA 1
ATOM 726 C C . LYS A 1 97 ? 6.033 20.161 32.160 1.00 17.33 97 LYS A C 1
ATOM 727 O O . LYS A 1 97 ? 5.733 21.340 31.939 1.00 18.06 97 LYS A O 1
ATOM 733 N N . LYS A 1 98 ? 5.949 19.588 33.360 1.00 18.64 98 LYS A N 1
ATOM 734 C CA . LYS A 1 98 ? 5.533 20.313 34.554 1.00 20.57 98 LYS A CA 1
ATOM 735 C C . LYS A 1 98 ? 6.568 20.144 35.649 1.00 18.86 98 LYS A C 1
ATOM 736 O O . LYS A 1 98 ? 7.012 19.026 35.930 1.00 17.74 98 LYS A O 1
ATOM 742 N N . GLU A 1 99 ? 6.954 21.265 36.251 1.00 13.65 99 GLU A N 1
ATOM 743 C CA . GLU A 1 99 ? 7.915 21.281 37.342 1.00 13.59 99 GLU A CA 1
ATOM 744 C C . GLU A 1 99 ? 7.407 22.184 38.453 1.00 12.08 99 GLU A C 1
ATOM 745 O O . GLU A 1 99 ? 6.717 23.165 38.197 1.00 15.17 99 GLU A O 1
ATOM 751 N N . HIS A 1 100 ? 7.681 21.793 39.693 1.00 13.14 100 HIS A N 1
ATOM 752 C CA . HIS A 1 100 ? 7.292 22.587 40.850 1.00 11.70 100 HIS A CA 1
ATOM 753 C C . HIS A 1 100 ? 8.550 23.176 41.482 1.00 12.12 100 HIS A C 1
ATOM 754 O O . HIS A 1 100 ? 9.430 22.435 41.929 1.00 13.58 100 HIS A O 1
ATOM 761 N N . TRP A 1 101 ? 8.670 24.505 41.419 1.00 10.97 101 TRP A N 1
ATOM 762 C CA . TRP A 1 101 ? 9.788 25.228 42.037 1.00 11.79 101 TRP A CA 1
ATOM 763 C C . TRP A 1 101 ? 9.129 26.039 43.160 1.00 10.94 101 TRP A C 1
ATOM 764 O O . TRP A 1 101 ? 8.604 27.141 42.929 1.00 11.25 101 TRP A O 1
ATOM 775 N N . GLY A 1 102 ? 9.106 25.466 44.360 1.00 14.43 102 GLY A N 1
ATOM 776 C CA . GLY A 1 102 ? 8.482 26.129 45.492 1.00 12.73 102 GLY A CA 1
ATOM 777 C C . GLY A 1 102 ? 9.285 27.251 46.125 1.00 13.14 102 GLY A C 1
ATOM 778 O O . GLY A 1 102 ? 10.499 27.142 46.283 1.00 13.98 102 GLY A O 1
ATOM 779 N N . PHE A 1 103 ? 8.612 28.373 46.382 1.00 10.97 103 PHE A N 1
ATOM 780 C CA . PHE A 1 103 ? 9.221 29.538 47.036 1.00 10.19 103 PHE A CA 1
ATOM 781 C C . PHE A 1 103 ? 8.272 29.992 48.120 1.00 10.82 103 PHE A C 1
ATOM 782 O O . PHE A 1 103 ? 7.057 29.890 47.958 1.00 10.39 103 PHE A O 1
ATOM 790 N N . ASP A 1 104 ? 8.827 30.493 49.222 1.00 9.97 104 ASP A N 1
ATOM 791 C CA . ASP A 1 104 ? 8.027 31.002 50.340 1.00 9.90 104 ASP A CA 1
ATOM 792 C C . ASP A 1 104 ? 7.183 32.200 49.907 1.00 8.90 104 ASP A C 1
ATOM 793 O O . ASP A 1 104 ? 7.605 32.979 49.048 1.00 9.31 104 ASP A O 1
ATOM 798 N N . ASP A 1 105 ? 5.980 32.312 50.470 1.00 10.23 105 ASP A N 1
ATOM 799 C CA . ASP A 1 105 ? 5.075 33.423 50.168 1.00 9.75 105 ASP A CA 1
ATOM 800 C C . ASP A 1 105 ? 5.525 34.667 50.946 1.00 9.42 105 ASP A C 1
ATOM 801 O O . ASP A 1 105 ? 5.478 34.670 52.176 1.00 11.04 105 ASP A O 1
ATOM 806 N N . PRO A 1 106 ? 5.952 35.734 50.236 1.00 9.21 106 PRO A N 1
ATOM 807 C CA . PRO A 1 106 ? 6.393 36.944 50.944 1.00 9.79 106 PRO A CA 1
ATOM 808 C C . PRO A 1 106 ? 5.272 37.877 51.416 1.00 12.31 106 PRO A C 1
ATOM 809 O O . PRO A 1 106 ? 5.527 38.813 52.182 1.00 11.79 106 PRO A O 1
ATOM 813 N N . ALA A 1 107 ? 4.039 37.601 50.992 1.00 10.43 107 ALA A N 1
ATOM 814 C CA . ALA A 1 107 ? 2.889 38.432 51.356 1.00 12.24 107 ALA A CA 1
ATOM 815 C C . ALA A 1 107 ? 2.630 38.523 52.859 1.00 10.83 107 ALA A C 1
ATOM 816 O O . ALA A 1 107 ? 2.598 37.514 53.564 1.00 11.20 107 ALA A O 1
ATOM 818 N N . GLY A 1 108 ? 2.508 39.762 53.340 1.00 12.38 108 GLY A N 1
ATOM 819 C CA . GLY A 1 108 ? 2.270 40.035 54.750 1.00 11.25 108 GLY A CA 1
ATOM 820 C C . GLY A 1 108 ? 3.487 39.977 55.643 1.00 10.61 108 GLY A C 1
ATOM 821 O O . GLY A 1 108 ? 3.393 40.198 56.848 1.00 12.61 108 GLY A O 1
ATOM 822 N N . LYS A 1 109 ? 4.626 39.641 55.047 1.00 10.83 109 LYS A N 1
ATOM 823 C CA . LYS A 1 109 ? 5.882 39.554 55.773 1.00 11.82 109 LYS A CA 1
ATOM 824 C C . LYS A 1 109 ? 6.647 40.864 55.636 1.00 9.68 109 LYS A C 1
ATOM 825 O O . LYS A 1 109 ? 6.222 41.771 54.909 1.00 11.23 109 LYS A O 1
ATOM 831 N N . GLU A 1 110 ? 7.787 40.948 56.315 1.00 11.36 110 GLU A N 1
ATOM 832 C CA . GLU A 1 110 ? 8.640 42.132 56.241 1.00 11.02 110 GLU A CA 1
ATOM 833 C C . GLU A 1 110 ? 9.210 42.244 54.819 1.00 8.83 110 GLU A C 1
ATOM 834 O O . GLU A 1 110 ? 9.317 41.235 54.104 1.00 9.74 110 GLU A O 1
ATOM 840 N N . TRP A 1 111 ? 9.557 43.465 54.412 1.00 9.61 111 TRP A N 1
ATOM 841 C CA . TRP A 1 111 ? 10.103 43.752 53.084 1.00 8.78 111 TRP A CA 1
ATOM 842 C C . TRP A 1 111 ? 11.329 42.899 52.744 1.00 8.20 111 TRP A C 1
ATOM 843 O O . TRP A 1 111 ? 11.508 42.501 51.593 1.00 8.43 111 TRP A O 1
ATOM 854 N N . SER A 1 112 ? 12.108 42.557 53.768 1.00 8.21 112 SER A N 1
ATOM 855 C CA . SER A 1 112 ? 13.288 41.709 53.616 1.00 8.26 112 SER A CA 1
ATOM 856 C C . SER A 1 112 ? 12.982 40.336 52.987 1.00 8.02 112 SER A C 1
ATOM 857 O O . SER A 1 112 ? 13.833 39.762 52.309 1.00 9.41 112 SER A O 1
ATOM 860 N N . GLU A 1 113 ? 11.752 39.853 53.185 1.00 8.74 113 GLU A N 1
ATOM 861 C CA . GLU A 1 113 ? 11.315 38.575 52.619 1.00 8.09 113 GLU A CA 1
ATOM 862 C C . GLU A 1 113 ? 10.997 38.705 51.129 1.00 8.02 113 GLU A C 1
ATOM 863 O O . GLU A 1 113 ? 11.189 37.747 50.381 1.00 8.23 113 GLU A O 1
ATOM 869 N N . PHE A 1 114 ? 10.554 39.890 50.691 1.00 9.02 114 PHE A N 1
ATOM 870 C CA . PHE A 1 114 ? 10.309 40.147 49.264 1.00 8.33 114 PHE A CA 1
ATOM 871 C C . PHE A 1 114 ? 11.658 40.181 48.556 1.00 6.72 114 PHE A C 1
ATOM 872 O O . PHE A 1 114 ? 11.806 39.621 47.478 1.00 8.06 114 PHE A O 1
ATOM 880 N N . GLN A 1 115 ? 12.650 40.786 49.209 1.00 7.11 115 GLN A N 1
ATOM 881 C CA . GLN A 1 115 ? 14.015 40.880 48.684 1.00 7.12 115 GLN A CA 1
ATOM 882 C C . GLN A 1 115 ? 14.641 39.479 48.586 1.00 7.87 115 GLN A C 1
ATOM 883 O O . GLN A 1 115 ? 15.197 39.116 47.552 1.00 8.18 115 GLN A O 1
ATOM 889 N N . ARG A 1 116 ? 14.460 38.680 49.640 1.00 7.76 116 ARG A N 1
ATOM 890 C CA . ARG A 1 116 ? 14.985 37.312 49.686 1.00 8.64 116 ARG A CA 1
ATOM 891 C C . ARG A 1 116 ? 14.387 36.402 48.603 1.00 7.97 116 ARG A C 1
ATOM 892 O O . ARG A 1 116 ? 15.131 35.786 47.844 1.00 8.43 116 ARG A O 1
ATOM 900 N N . VAL A 1 117 ? 13.056 36.354 48.520 1.00 8.52 117 VAL A N 1
ATOM 901 C CA . VAL A 1 117 ? 12.361 35.507 47.550 1.00 7.90 117 VAL A CA 1
ATOM 902 C C . VAL A 1 117 ? 12.656 35.940 46.108 1.00 7.45 117 VAL A C 1
ATOM 903 O O . VAL A 1 117 ? 12.862 35.085 45.242 1.00 7.96 117 VAL A O 1
ATOM 907 N N . ARG A 1 118 ? 12.755 37.252 45.870 1.00 7.74 118 ARG A N 1
ATOM 908 C CA . ARG A 1 118 ? 13.099 37.788 44.549 1.00 8.05 118 ARG A CA 1
ATOM 909 C C . ARG A 1 118 ? 14.436 37.215 44.071 1.00 8.25 118 ARG A C 1
ATOM 910 O O . ARG A 1 118 ? 14.552 36.756 42.937 1.00 7.53 118 ARG A O 1
ATOM 918 N N . ASP A 1 119 ? 15.425 37.244 44.960 1.00 7.49 119 ASP A N 1
ATOM 919 C CA . ASP A 1 119 ? 16.760 36.760 44.645 1.00 8.19 119 ASP A CA 1
ATOM 920 C C . ASP A 1 119 ? 16.873 35.241 44.515 1.00 7.99 119 ASP A C 1
ATOM 921 O O . ASP A 1 119 ? 17.676 34.753 43.722 1.00 9.38 119 ASP A O 1
ATOM 926 N N . GLU A 1 120 ? 16.033 34.503 45.242 1.00 8.45 120 GLU A N 1
ATOM 927 C CA . GLU A 1 120 ? 16.007 33.038 45.137 1.00 8.12 120 GLU A CA 1
ATOM 928 C C . GLU A 1 120 ? 15.450 32.647 43.758 1.00 9.27 120 GLU A C 1
ATOM 929 O O . GLU A 1 120 ? 15.945 31.702 43.123 1.00 8.38 120 GLU A O 1
ATOM 935 N N . ILE A 1 121 ? 14.459 33.408 43.280 1.00 7.65 121 ILE A N 1
ATOM 936 C CA . ILE A 1 121 ? 13.842 33.172 41.973 1.00 8.75 121 ILE A CA 1
ATOM 937 C C . ILE A 1 121 ? 14.868 33.430 40.857 1.00 7.28 121 ILE A C 1
ATOM 938 O O . ILE A 1 121 ? 14.933 32.666 39.885 1.00 8.60 121 ILE A O 1
ATOM 943 N N . LYS A 1 122 ? 15.691 34.469 41.028 1.00 8.89 122 LYS A N 1
ATOM 944 C CA . LYS A 1 122 ? 16.757 34.803 40.077 1.00 8.54 122 LYS A CA 1
ATOM 945 C C . LYS A 1 122 ? 17.704 33.604 39.916 1.00 8.41 122 LYS A C 1
ATOM 946 O O . LYS A 1 122 ? 17.955 33.157 38.798 1.00 9.44 122 LYS A O 1
ATOM 952 N N . LEU A 1 123 ? 18.169 33.067 41.048 1.00 8.82 123 LEU A N 1
ATOM 953 C CA . LEU A 1 123 ? 19.086 31.923 41.045 1.00 9.81 123 LEU A CA 1
ATOM 954 C C . LEU A 1 123 ? 18.521 30.657 40.409 1.00 9.79 123 LEU A C 1
ATOM 955 O O . LEU A 1 123 ? 19.243 29.952 39.709 1.00 10.16 123 LEU A O 1
ATOM 960 N N . ALA A 1 124 ? 17.218 30.427 40.587 1.00 9.66 124 ALA A N 1
ATOM 961 C CA . ALA A 1 124 ? 16.543 29.259 40.014 1.00 8.46 124 ALA A CA 1
ATOM 962 C C . ALA A 1 124 ? 16.440 29.372 38.493 1.00 10.06 124 ALA A C 1
ATOM 963 O O . ALA A 1 124 ? 16.634 28.382 37.777 1.00 10.63 124 ALA A O 1
ATOM 965 N N . ILE A 1 125 ? 16.192 30.588 38.006 1.00 9.46 125 ILE A N 1
ATOM 966 C CA . ILE A 1 125 ? 16.091 30.846 36.567 1.00 9.76 125 ILE A CA 1
ATOM 967 C C . ILE A 1 125 ? 17.476 30.797 35.894 1.00 10.52 125 ILE A C 1
ATOM 968 O O . ILE A 1 125 ? 17.595 30.324 34.763 1.00 11.66 125 ILE A O 1
ATOM 973 N N . GLU A 1 126 ? 18.515 31.234 36.609 1.00 10.10 126 GLU A N 1
ATOM 974 C CA . GLU A 1 126 ? 19.890 31.173 36.098 1.00 10.10 126 GLU A CA 1
ATOM 975 C C . GLU A 1 126 ? 20.356 29.708 36.008 1.00 13.04 126 GLU A C 1
ATOM 976 O O . GLU A 1 126 ? 21.033 29.331 35.053 1.00 12.65 126 GLU A O 1
ATOM 982 N N . LYS A 1 127 ? 19.929 28.880 36.969 1.00 11.28 127 LYS A N 1
ATOM 983 C CA . LYS A 1 127 ? 20.251 27.445 36.983 1.00 14.07 127 LYS A CA 1
ATOM 984 C C . LYS A 1 127 ? 19.548 26.750 35.802 1.00 13.21 127 LYS A C 1
ATOM 985 O O . LYS A 1 127 ? 20.127 25.874 35.147 1.00 14.86 127 LYS A O 1
ATOM 991 N N . PHE A 1 128 ? 18.324 27.196 35.507 1.00 12.47 128 PHE A N 1
ATOM 992 C CA . PHE A 1 128 ? 17.530 26.658 34.403 1.00 13.74 128 PHE A CA 1
ATOM 993 C C . PHE A 1 128 ? 18.187 26.944 33.047 1.00 15.25 128 PHE A C 1
ATOM 994 O O . PHE A 1 128 ? 18.196 26.079 32.164 1.00 14.71 128 PHE A O 1
ATOM 1002 N N . LYS A 1 129 ? 18.710 28.161 32.895 1.00 14.25 129 LYS A N 1
ATOM 1003 C CA . LYS A 1 129 ? 19.376 28.612 31.668 1.00 16.28 129 LYS A CA 1
ATOM 1004 C C . LYS A 1 129 ? 20.582 27.736 31.306 1.00 18.63 129 LYS A C 1
ATOM 1005 O O . LYS A 1 129 ? 20.847 27.479 30.129 1.00 17.53 129 LYS A O 1
ATOM 1011 N N . LEU A 1 130 ? 21.251 27.234 32.342 1.00 19.15 130 LEU A N 1
ATOM 1012 C CA . LEU A 1 130 ? 22.444 26.405 32.202 1.00 20.18 130 LEU A CA 1
ATOM 1013 C C . LEU A 1 130 ? 22.193 24.929 31.853 1.00 33.03 130 LEU A C 1
ATOM 1014 O O . LEU A 1 130 ? 23.146 24.192 31.581 1.00 32.01 130 LEU A O 1
ATOM 1019 N N . ARG A 1 131 ? 20.920 24.518 31.804 1.00 24.16 131 ARG A N 1
ATOM 1020 C CA . ARG A 1 131 ? 20.538 23.133 31.467 1.00 35.32 131 ARG A CA 1
ATOM 1021 C C . ARG A 1 131 ? 20.715 22.826 29.964 1.00 37.00 131 ARG A C 1
ATOM 1022 O O . ARG A 1 131 ? 19.742 22.391 29.304 1.00 42.71 131 ARG A O 1
#

Secondary structure (DSSP, 8-state):
--EEEEEEESSSSSHHHHHHHHHHHHSTTTEEEEEEESS-----HHHHHHHHHTT---TT----B--HHHHHH-SEEEE-SHHHHHHSPPPPTTSEEEE------TTS-HHHHHHHHHHHHHHHHHHHT-

CATH classification: 3.40.50.2300

Sequence (130 aa):
DKKTIYFISTGNSARSQMAEGWGKEILGEGWNVYSAGIETHGVNPKAIEAMKEVDIDISNHTSDLIDNDILKQSDLVVTLCSDADNNCPILPPNVKKEHWGFDDPAGKEWSEFQRVRDEIKLAIEKFKLR